Protein AF-A0A9D7IXL9-F1 (afdb_monomer)

Solvent-accessible surface area (backbone atoms only — not comparable to full-atom values): 8271 Å² total; per-residue (Å²): 138,88,91,60,75,68,62,57,52,54,51,51,54,51,49,55,59,58,60,69,70,74,71,77,68,78,78,80,86,35,70,45,78,44,57,65,86,62,58,81,42,74,67,49,37,43,52,52,51,48,53,37,53,74,67,61,30,28,30,70,47,70,63,54,66,56,98,92,30,40,41,32,74,20,71,69,48,23,73,78,70,75,42,47,40,39,74,92,54,74,77,52,43,52,56,58,50,51,51,51,44,47,51,54,55,50,70,50,95,69,66,77,51,48,59,55,75,71,66,72,58,56,40,65,61,67,68,76,46,78,77,88,81,84,122

Secondary structure (DSSP, 8-state):
----HHHHHHHHHHHHHHHTTS--PPPP--EEEE-GGG-S-HHHHHHHHHHHHHTT--EEEE--EETTEESS--HHHHHHHS-SS-GGGTT--HHHHHHHHHHHHHHSS--SS-----THHHHHHSS-S--TT--

Nearest PDB structures (foldseek):
  2gjx-assembly1_B  TM=6.545E-01  e=4.665E-02  Homo sapiens
  2gk1-assembly1_M  TM=5.453E-01  e=2.100E-02  Homo sapiens
  2gjx-assembly2_C  TM=5.868E-01  e=1.036E-01  Homo sapiens

Radius of gyration: 24.01 Å; Cα contacts (8 Å, |Δi|>4): 134; chains: 1; bounding box: 43×45×80 Å

Structure (mmCIF, N/CA/C/O backbone):
data_AF-A0A9D7IXL9-F1
#
_entry.id   AF-A0A9D7IXL9-F1
#
loop_
_atom_site.group_PDB
_atom_site.id
_atom_site.type_symbol
_atom_site.label_atom_id
_atom_site.label_alt_id
_atom_site.label_comp_id
_atom_site.label_asym_id
_atom_site.label_entity_id
_atom_site.label_seq_id
_atom_site.pdbx_PDB_ins_code
_atom_site.Cartn_x
_atom_site.Cartn_y
_atom_site.Cartn_z
_atom_site.occupancy
_atom_site.B_iso_or_equiv
_atom_site.auth_seq_id
_atom_site.auth_comp_id
_atom_site.auth_asym_id
_atom_site.auth_atom_id
_atom_site.pdbx_PDB_model_num
ATOM 1 N N . MET A 1 1 ? 12.292 -35.881 -63.977 1.00 46.53 1 MET A N 1
ATOM 2 C CA . MET A 1 1 ? 13.153 -34.790 -63.467 1.00 46.53 1 MET A CA 1
ATOM 3 C C . MET A 1 1 ? 12.366 -34.031 -62.415 1.00 46.53 1 MET A C 1
ATOM 5 O O . MET A 1 1 ? 11.312 -33.499 -62.725 1.00 46.53 1 MET A O 1
ATOM 9 N N . SER A 1 2 ? 12.805 -34.140 -61.163 1.00 50.94 2 SER A N 1
ATOM 10 C CA . SER A 1 2 ? 12.068 -33.776 -59.948 1.00 50.94 2 SER A CA 1
ATOM 11 C C . SER A 1 2 ? 12.394 -32.339 -59.533 1.00 50.94 2 SER A C 1
ATOM 13 O O . SER A 1 2 ? 13.529 -32.053 -59.162 1.00 50.94 2 SER A O 1
ATOM 15 N N . THR A 1 3 ? 11.418 -31.433 -59.598 1.00 55.78 3 THR A N 1
ATOM 16 C CA . THR A 1 3 ? 11.540 -30.035 -59.151 1.00 55.78 3 THR A CA 1
ATOM 17 C C . THR A 1 3 ? 10.661 -29.795 -57.922 1.00 55.78 3 THR A C 1
ATOM 19 O O . THR A 1 3 ? 9.694 -29.044 -57.979 1.00 55.78 3 THR A O 1
ATOM 22 N N . TYR A 1 4 ? 10.986 -30.443 -56.800 1.00 58.22 4 TYR A N 1
ATOM 23 C CA . TYR A 1 4 ? 10.350 -30.200 -55.494 1.00 58.22 4 TYR A CA 1
ATOM 24 C C . TYR A 1 4 ? 11.246 -29.612 -54.369 1.00 58.22 4 TYR A C 1
ATOM 26 O O . TYR A 1 4 ? 10.722 -29.423 -53.270 1.00 58.22 4 TYR A O 1
ATOM 34 N N . PRO A 1 5 ? 12.547 -29.266 -54.536 1.00 57.47 5 PRO A N 1
ATOM 35 C CA . PRO A 1 5 ? 13.380 -28.944 -53.367 1.00 57.47 5 PRO A CA 1
ATOM 36 C C . PRO A 1 5 ? 13.080 -27.567 -52.741 1.00 57.47 5 PRO A C 1
ATOM 38 O O . PRO A 1 5 ? 13.281 -27.376 -51.543 1.00 57.47 5 PRO A O 1
ATOM 41 N N . ALA A 1 6 ? 12.567 -26.602 -53.512 1.00 57.53 6 ALA A N 1
ATOM 42 C CA . ALA A 1 6 ? 12.410 -25.221 -53.042 1.00 57.53 6 ALA A CA 1
ATOM 43 C C . ALA A 1 6 ? 11.122 -24.965 -52.232 1.00 57.53 6 ALA A 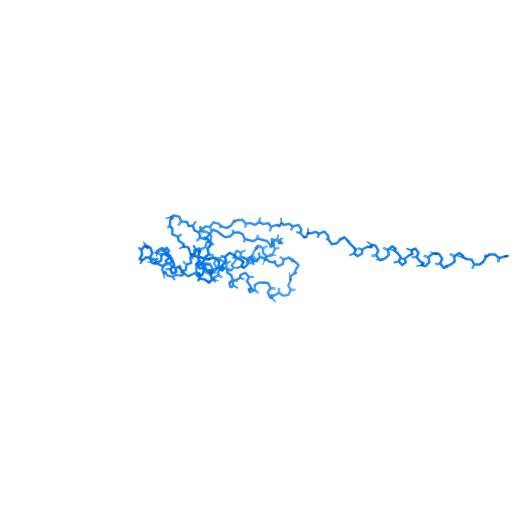C 1
ATOM 45 O O . ALA A 1 6 ? 11.112 -24.107 -51.349 1.00 57.53 6 ALA A O 1
ATOM 46 N N . PHE A 1 7 ? 10.040 -25.706 -52.505 1.00 56.53 7 PHE A N 1
ATOM 47 C CA . PHE A 1 7 ? 8.751 -25.527 -51.817 1.00 56.53 7 PHE A CA 1
ATOM 48 C C . PHE A 1 7 ? 8.767 -26.106 -50.397 1.00 56.53 7 PHE A C 1
ATOM 50 O O . PHE A 1 7 ? 8.294 -25.454 -49.468 1.00 56.53 7 PHE A O 1
ATOM 57 N N . CYS A 1 8 ? 9.392 -27.274 -50.208 1.00 58.22 8 CYS A N 1
ATOM 58 C CA . CYS A 1 8 ? 9.565 -27.880 -48.884 1.00 58.22 8 CYS A CA 1
ATOM 59 C C . CYS A 1 8 ? 10.414 -27.000 -47.954 1.00 58.22 8 CYS A C 1
ATOM 61 O O . CYS A 1 8 ? 10.064 -26.814 -46.794 1.00 58.22 8 CYS A O 1
ATOM 63 N N . SER A 1 9 ? 11.492 -26.402 -48.471 1.00 58.69 9 SER A N 1
ATOM 64 C CA . SER A 1 9 ? 12.376 -25.529 -47.686 1.00 58.69 9 SER A CA 1
ATOM 65 C C . SER A 1 9 ? 11.656 -24.271 -47.175 1.00 58.69 9 SER A C 1
ATOM 67 O O . SER A 1 9 ? 11.746 -23.934 -45.996 1.00 58.69 9 SER A O 1
ATOM 69 N N . ARG A 1 10 ? 10.847 -23.622 -48.024 1.00 67.94 10 ARG A N 1
ATOM 70 C CA . ARG A 1 10 ? 10.057 -22.441 -47.632 1.00 67.94 10 ARG A CA 1
ATOM 71 C C . ARG A 1 10 ? 8.955 -22.771 -46.624 1.00 67.94 10 ARG A C 1
ATOM 73 O O . ARG A 1 10 ? 8.702 -21.966 -45.732 1.00 67.94 10 ARG A O 1
ATOM 80 N N . LEU A 1 11 ? 8.345 -23.952 -46.730 1.00 68.75 11 LEU A N 1
ATOM 81 C CA . LEU A 1 11 ? 7.342 -24.425 -45.775 1.00 68.75 11 LEU A CA 1
ATOM 82 C C . LEU A 1 11 ? 7.964 -24.705 -44.397 1.00 68.75 11 LEU A C 1
ATOM 84 O O . LEU A 1 11 ? 7.385 -24.333 -43.383 1.00 68.75 11 LEU A O 1
ATOM 88 N N . ILE A 1 12 ? 9.164 -25.293 -44.355 1.00 72.62 12 ILE A N 1
ATOM 89 C CA . ILE A 1 12 ? 9.890 -25.568 -43.106 1.00 72.62 12 ILE A CA 1
ATOM 90 C C . ILE A 1 12 ? 10.320 -24.264 -42.423 1.00 72.62 12 ILE A C 1
ATOM 92 O O . ILE A 1 12 ? 10.130 -24.122 -41.220 1.00 72.62 12 ILE A O 1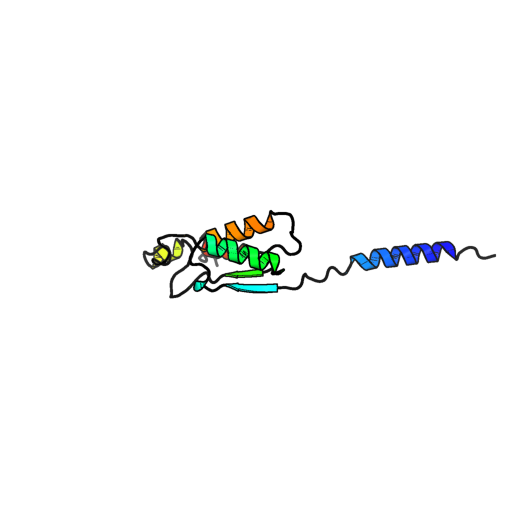
ATOM 96 N N . VAL A 1 13 ? 10.827 -23.280 -43.174 1.00 74.44 13 VAL A N 1
ATOM 97 C CA . VAL A 1 13 ? 11.175 -21.960 -42.614 1.00 74.44 13 VAL A CA 1
ATOM 98 C C . VAL A 1 13 ? 9.931 -21.238 -42.087 1.00 74.44 13 VAL A C 1
ATOM 100 O O . VAL A 1 13 ? 9.977 -20.670 -40.998 1.00 74.44 13 VAL A O 1
ATOM 103 N N . ALA A 1 14 ? 8.804 -21.306 -42.804 1.00 70.44 14 ALA A N 1
ATOM 104 C CA . ALA A 1 14 ? 7.539 -20.731 -42.347 1.00 70.44 14 ALA A CA 1
ATOM 105 C C . ALA A 1 14 ? 7.004 -21.427 -41.082 1.00 70.44 14 ALA A C 1
ATOM 107 O O . ALA A 1 14 ? 6.538 -20.752 -40.169 1.00 70.44 14 ALA A O 1
ATOM 108 N N . LEU A 1 15 ? 7.119 -22.757 -40.992 1.00 68.69 15 LEU A N 1
ATOM 109 C CA . LEU A 1 15 ? 6.718 -23.538 -39.817 1.00 68.69 15 LEU A CA 1
ATOM 110 C C . LEU A 1 15 ? 7.620 -23.278 -38.602 1.00 68.69 15 LEU A C 1
ATOM 112 O O . LEU A 1 15 ? 7.111 -23.169 -37.489 1.00 68.69 15 LEU A O 1
ATOM 116 N N . LEU A 1 16 ? 8.931 -23.109 -38.799 1.00 69.94 16 LEU A N 1
ATOM 117 C CA . LEU A 1 16 ? 9.860 -22.722 -37.731 1.00 69.94 16 LEU A CA 1
ATOM 118 C C . LEU A 1 16 ? 9.575 -21.304 -37.213 1.00 69.94 16 LEU A C 1
ATOM 120 O O . LEU A 1 16 ? 9.601 -21.082 -36.004 1.00 69.94 16 LEU A O 1
ATOM 124 N N . PHE A 1 17 ? 9.225 -20.366 -38.101 1.00 65.25 17 PHE A N 1
ATOM 125 C CA . PHE A 1 17 ? 8.788 -19.022 -37.707 1.00 65.25 17 PHE A CA 1
ATOM 126 C C . PHE A 1 17 ? 7.453 -19.035 -36.950 1.00 65.25 17 PHE A C 1
ATOM 128 O O . PHE A 1 17 ? 7.300 -18.309 -35.970 1.00 65.25 17 PHE A O 1
ATOM 135 N N . LEU A 1 18 ? 6.501 -19.881 -37.359 1.00 62.78 18 LEU A N 1
ATOM 136 C CA . LEU A 1 18 ? 5.204 -20.009 -36.687 1.00 62.78 18 LEU A CA 1
ATOM 137 C C . LEU A 1 18 ? 5.332 -20.660 -35.299 1.00 62.78 18 LEU A C 1
ATOM 139 O O . LEU A 1 18 ? 4.642 -20.265 -34.360 1.00 62.78 18 LEU A O 1
ATOM 143 N N . SER A 1 19 ? 6.236 -21.635 -35.157 1.00 62.06 19 SER A N 1
ATOM 144 C CA . SER A 1 19 ? 6.449 -22.367 -33.904 1.00 62.06 19 SER A CA 1
ATOM 145 C C . SER A 1 19 ? 7.150 -21.531 -32.824 1.00 62.06 19 SER A C 1
ATOM 147 O O . SER A 1 19 ? 6.981 -21.819 -31.641 1.00 62.06 19 SER A O 1
ATOM 149 N N . GLY A 1 20 ? 7.895 -20.482 -33.197 1.00 57.97 20 GLY A N 1
ATOM 150 C CA . GLY A 1 20 ? 8.557 -19.574 -32.250 1.00 57.97 20 GLY A CA 1
ATOM 151 C C . GLY A 1 20 ? 7.603 -18.656 -31.473 1.00 57.97 20 GLY A C 1
ATOM 152 O O . GLY A 1 20 ? 7.954 -18.180 -30.398 1.00 57.97 20 GLY A O 1
ATOM 153 N N . CYS A 1 21 ? 6.382 -18.432 -31.968 1.00 55.44 21 CYS A N 1
ATOM 154 C CA . CYS A 1 21 ? 5.401 -17.558 -31.313 1.00 55.44 21 CYS A CA 1
ATOM 155 C C . CYS A 1 21 ? 4.596 -18.235 -30.188 1.00 55.44 21 CYS A C 1
ATOM 157 O O . CYS A 1 21 ? 3.901 -17.540 -29.451 1.00 55.44 21 CYS A O 1
ATOM 159 N N . ALA A 1 22 ? 4.643 -19.565 -30.054 1.00 55.66 22 ALA A N 1
ATOM 160 C CA . ALA A 1 22 ? 3.678 -20.310 -29.234 1.00 55.66 22 ALA A CA 1
ATOM 161 C C . ALA A 1 22 ? 4.085 -20.536 -27.762 1.00 55.66 22 ALA A C 1
ATOM 163 O O . ALA A 1 22 ? 3.288 -21.068 -26.993 1.00 55.66 22 ALA A O 1
ATOM 164 N N . LEU A 1 23 ? 5.283 -20.123 -27.343 1.00 54.41 23 LEU A N 1
ATOM 165 C CA . LEU A 1 23 ? 5.768 -20.264 -25.963 1.00 54.41 23 LEU A CA 1
ATOM 166 C C . LEU A 1 23 ? 5.923 -18.889 -25.305 1.00 54.41 23 LEU A C 1
ATOM 168 O O . LEU A 1 23 ? 7.021 -18.444 -24.987 1.00 54.41 23 LEU A O 1
ATOM 172 N N . ALA A 1 24 ? 4.803 -18.196 -25.102 1.00 59.22 24 ALA A N 1
ATOM 173 C CA . ALA A 1 24 ? 4.756 -17.152 -24.086 1.00 59.22 24 ALA A CA 1
ATOM 174 C C . ALA A 1 24 ? 4.770 -17.848 -22.717 1.00 59.22 24 ALA A C 1
ATOM 176 O O . ALA A 1 24 ? 3.725 -18.264 -22.217 1.00 59.22 24 ALA A O 1
ATOM 177 N N . ASP A 1 25 ? 5.964 -18.036 -22.154 1.00 60.81 25 ASP A N 1
ATOM 178 C CA . ASP A 1 25 ? 6.139 -18.516 -20.783 1.00 60.81 25 ASP A CA 1
ATOM 179 C C . ASP A 1 25 ? 5.349 -17.582 -19.843 1.00 60.81 25 ASP A C 1
ATOM 181 O O . ASP A 1 25 ? 5.435 -16.354 -20.009 1.00 60.81 25 ASP A O 1
ATOM 185 N N . PRO A 1 26 ? 4.506 -18.084 -18.915 1.00 67.12 26 PRO A N 1
ATOM 186 C CA . PRO A 1 26 ? 3.887 -17.232 -17.910 1.00 67.12 26 PRO A CA 1
ATOM 187 C C . PRO A 1 26 ? 4.961 -16.364 -17.256 1.00 67.12 26 PRO A C 1
ATOM 189 O O . PRO A 1 26 ? 5.896 -16.883 -16.657 1.00 67.12 26 PRO A O 1
ATOM 192 N N . ALA A 1 27 ? 4.825 -15.041 -17.401 1.00 72.06 27 ALA A N 1
ATOM 193 C CA . ALA A 1 27 ? 5.804 -14.085 -16.899 1.00 72.06 27 ALA A CA 1
ATOM 194 C C . ALA A 1 27 ? 6.204 -14.437 -15.458 1.00 72.06 27 ALA A C 1
ATOM 196 O O . ALA A 1 27 ? 5.339 -14.508 -14.579 1.00 72.06 27 ALA A O 1
ATOM 197 N N . GLU A 1 28 ? 7.500 -14.673 -15.245 1.00 83.31 28 GLU A N 1
ATOM 198 C CA . GLU A 1 28 ? 8.070 -15.048 -13.951 1.00 83.31 28 GLU A CA 1
ATOM 199 C C . GLU A 1 28 ? 7.570 -14.101 -12.856 1.00 83.31 28 GLU A C 1
ATOM 201 O O . GLU A 1 28 ? 7.692 -12.882 -12.980 1.00 83.31 28 GLU A O 1
ATOM 206 N N . VAL A 1 29 ? 6.991 -14.636 -11.780 1.00 84.31 29 VAL A N 1
ATOM 207 C CA . VAL A 1 29 ? 6.444 -13.812 -10.696 1.00 84.31 29 VAL A CA 1
ATOM 208 C C . VAL A 1 29 ? 7.578 -13.319 -9.803 1.00 84.31 29 VAL A C 1
ATOM 210 O O . VAL A 1 29 ? 8.222 -14.098 -9.107 1.00 84.31 29 VAL A O 1
ATOM 213 N N . ARG A 1 30 ? 7.769 -12.000 -9.774 1.00 87.00 30 ARG A N 1
ATOM 214 C CA . ARG A 1 30 ? 8.735 -11.302 -8.922 1.00 87.00 30 ARG A CA 1
ATOM 215 C C . ARG A 1 30 ? 7.942 -10.485 -7.919 1.00 87.00 30 ARG A C 1
ATOM 217 O O . ARG A 1 30 ? 7.569 -9.338 -8.177 1.00 87.00 30 ARG A O 1
ATOM 224 N N . GLY A 1 31 ? 7.602 -11.154 -6.820 1.00 87.75 31 GLY A N 1
ATOM 225 C CA . GLY A 1 31 ? 6.758 -10.629 -5.758 1.00 87.75 31 GLY A CA 1
ATOM 226 C C . GLY A 1 31 ? 7.551 -10.079 -4.580 1.00 87.75 31 GLY A C 1
ATOM 227 O O . GLY A 1 31 ? 8.517 -10.701 -4.151 1.00 87.75 31 GLY A O 1
ATOM 228 N N . VAL A 1 32 ? 7.100 -8.958 -4.017 1.00 90.06 32 VAL A N 1
ATOM 229 C CA . VAL A 1 32 ? 7.584 -8.444 -2.728 1.00 90.06 32 VAL A CA 1
ATOM 230 C C . VAL A 1 32 ? 6.426 -8.275 -1.749 1.00 90.06 32 VAL A C 1
ATOM 232 O O . VAL A 1 32 ? 5.330 -7.865 -2.136 1.00 90.06 32 VAL A O 1
ATOM 235 N N . TRP A 1 33 ? 6.672 -8.586 -0.478 1.00 90.06 33 TRP A N 1
ATOM 236 C CA . TRP A 1 33 ? 5.762 -8.275 0.620 1.00 90.06 33 TRP A CA 1
ATOM 237 C C . TRP A 1 33 ? 6.164 -6.945 1.261 1.00 90.06 33 TRP A C 1
ATOM 239 O O . TRP A 1 33 ? 7.312 -6.785 1.668 1.00 90.06 33 TRP A O 1
ATOM 249 N N . ILE A 1 34 ? 5.217 -6.016 1.395 1.00 88.44 34 ILE A N 1
ATOM 250 C CA . ILE A 1 34 ? 5.404 -4.730 2.074 1.00 88.44 34 ILE A CA 1
ATOM 251 C C . ILE A 1 34 ? 4.725 -4.770 3.444 1.00 88.44 34 ILE A C 1
ATOM 253 O O . ILE A 1 34 ? 3.515 -4.998 3.556 1.00 88.44 34 ILE A O 1
ATOM 257 N N . ASP A 1 35 ? 5.520 -4.544 4.488 1.00 88.12 35 ASP A N 1
ATOM 258 C CA . ASP A 1 35 ? 5.028 -4.383 5.852 1.00 88.12 35 ASP A CA 1
ATOM 259 C C . ASP A 1 35 ? 4.444 -2.977 6.086 1.00 88.12 35 ASP A C 1
ATOM 261 O O . ASP A 1 35 ? 4.756 -2.013 5.390 1.00 88.12 35 ASP A O 1
ATOM 265 N N . ARG A 1 36 ? 3.618 -2.859 7.128 1.00 84.31 36 ARG A N 1
ATOM 266 C CA . ARG A 1 36 ? 3.071 -1.604 7.644 1.00 84.31 36 ARG A CA 1
ATOM 267 C C . ARG A 1 36 ? 4.139 -0.519 7.840 1.00 84.31 36 ARG A C 1
ATOM 269 O O . ARG A 1 36 ? 3.850 0.652 7.601 1.00 84.31 36 ARG A O 1
ATOM 276 N N . SER A 1 37 ? 5.333 -0.888 8.306 1.00 85.19 37 SER A N 1
ATOM 277 C CA . SER A 1 37 ? 6.428 0.050 8.588 1.00 85.19 37 SER A CA 1
ATOM 278 C C . SER A 1 37 ? 6.922 0.821 7.366 1.00 85.19 37 SER A C 1
ATOM 280 O O . SER A 1 37 ? 7.459 1.902 7.550 1.00 85.19 37 SER A O 1
ATOM 282 N N . SER A 1 38 ? 6.690 0.326 6.148 1.00 83.50 38 SER A N 1
ATOM 283 C CA . SER A 1 38 ? 7.038 1.027 4.901 1.00 83.50 38 SER A CA 1
ATOM 284 C C . SER A 1 38 ? 5.879 1.854 4.325 1.00 83.50 38 SER A C 1
ATOM 286 O O . SER A 1 38 ? 5.960 2.362 3.210 1.00 83.50 38 SER A O 1
ATOM 288 N N . LEU A 1 39 ? 4.756 1.949 5.048 1.00 85.88 39 LEU A N 1
ATOM 289 C CA . LEU A 1 39 ? 3.542 2.650 4.616 1.00 85.88 39 LEU A CA 1
ATOM 290 C C . LEU A 1 39 ? 3.292 3.934 5.425 1.00 85.88 39 LEU A C 1
ATOM 292 O O . LEU A 1 39 ? 2.149 4.377 5.546 1.00 85.88 39 LEU A O 1
ATOM 296 N N . VAL A 1 40 ? 4.330 4.526 6.027 1.00 86.06 40 VAL A N 1
ATOM 297 C CA . VAL A 1 40 ? 4.173 5.649 6.970 1.00 86.06 40 VAL A CA 1
ATOM 298 C C . VAL A 1 40 ? 3.655 6.895 6.263 1.00 86.06 40 VAL A C 1
ATOM 300 O O . VAL A 1 40 ? 2.800 7.595 6.804 1.00 86.06 40 VAL A O 1
ATOM 303 N N . SER A 1 41 ? 4.093 7.157 5.031 1.00 89.94 41 SER A N 1
ATOM 304 C CA . SER A 1 41 ? 3.679 8.333 4.259 1.00 89.94 41 SER A CA 1
ATOM 305 C C . SER A 1 41 ? 3.407 8.009 2.791 1.00 89.94 41 SER A C 1
ATOM 307 O O . SER A 1 41 ? 3.949 7.055 2.237 1.00 89.94 41 SER A O 1
ATOM 309 N N . ARG A 1 42 ? 2.582 8.840 2.142 1.00 90.81 42 ARG A N 1
ATOM 310 C CA . ARG A 1 42 ? 2.290 8.734 0.702 1.00 90.81 42 ARG A CA 1
ATOM 311 C C . ARG A 1 42 ? 3.555 8.869 -0.152 1.00 90.81 42 ARG A C 1
ATOM 313 O O . ARG A 1 42 ? 3.680 8.219 -1.183 1.00 90.81 42 ARG A O 1
ATOM 320 N N . GLU A 1 43 ? 4.501 9.689 0.300 1.00 91.56 43 GLU A N 1
ATOM 321 C CA . GLU A 1 43 ? 5.781 9.904 -0.376 1.00 91.56 43 GLU A CA 1
ATOM 322 C C . GLU A 1 43 ? 6.692 8.675 -0.294 1.00 91.56 43 GLU A C 1
ATOM 324 O O . GLU A 1 43 ? 7.273 8.267 -1.296 1.00 91.56 43 GLU A O 1
ATOM 329 N N . GLU A 1 44 ? 6.766 8.037 0.874 1.00 91.25 44 GLU A N 1
ATOM 330 C CA . GLU A 1 44 ? 7.509 6.787 1.044 1.00 91.25 44 GLU A CA 1
ATOM 331 C C . GLU A 1 44 ? 6.931 5.682 0.155 1.00 91.25 44 GLU A C 1
ATOM 333 O O . GLU A 1 44 ? 7.671 5.061 -0.604 1.00 91.25 44 GLU A O 1
ATOM 338 N N . ILE A 1 45 ? 5.599 5.535 0.134 1.00 91.38 45 ILE A N 1
ATOM 339 C CA . ILE A 1 45 ? 4.897 4.609 -0.766 1.00 91.38 45 ILE A CA 1
ATOM 340 C C . ILE A 1 45 ? 5.291 4.871 -2.225 1.00 91.38 45 ILE A C 1
ATOM 342 O O . ILE A 1 45 ? 5.643 3.940 -2.951 1.00 91.38 45 ILE A O 1
ATOM 346 N N . ARG A 1 46 ? 5.281 6.134 -2.664 1.00 91.62 46 ARG A N 1
ATOM 347 C CA . ARG A 1 46 ? 5.666 6.523 -4.027 1.00 91.62 46 ARG A CA 1
ATOM 348 C C . ARG A 1 46 ? 7.113 6.140 -4.352 1.00 91.62 46 ARG A C 1
ATOM 350 O O . ARG A 1 46 ? 7.380 5.619 -5.438 1.00 91.62 46 ARG A O 1
ATOM 357 N N . VAL A 1 47 ? 8.050 6.407 -3.441 1.00 91.50 47 VAL A N 1
ATOM 358 C CA . VAL A 1 47 ? 9.472 6.065 -3.613 1.00 91.50 47 VAL A CA 1
ATOM 359 C C . VAL A 1 47 ? 9.657 4.550 -3.671 1.00 91.50 47 VAL A C 1
ATOM 361 O O . VAL A 1 47 ? 10.296 4.060 -4.601 1.00 91.50 47 VAL A O 1
ATOM 364 N N . THR A 1 48 ? 9.040 3.801 -2.756 1.00 90.56 48 THR A N 1
ATOM 365 C CA . THR A 1 48 ? 9.101 2.336 -2.733 1.00 90.56 48 THR A CA 1
ATOM 366 C C . THR A 1 48 ? 8.555 1.738 -4.024 1.00 90.56 48 THR A C 1
ATOM 368 O O . THR A 1 48 ? 9.219 0.916 -4.649 1.00 90.56 48 THR A O 1
ATOM 371 N N . MET A 1 49 ? 7.381 2.174 -4.490 1.00 90.19 49 MET A N 1
ATOM 372 C CA . MET A 1 49 ? 6.800 1.634 -5.724 1.00 90.19 49 MET A CA 1
ATOM 373 C C . MET A 1 49 ? 7.682 1.924 -6.945 1.00 90.19 49 MET A C 1
ATOM 375 O O . MET A 1 49 ? 7.818 1.069 -7.823 1.00 90.19 49 MET A O 1
ATOM 379 N N . ARG A 1 50 ? 8.326 3.100 -6.990 1.00 90.25 50 ARG A N 1
ATOM 380 C CA . ARG A 1 50 ? 9.292 3.441 -8.042 1.00 90.25 50 ARG A CA 1
ATOM 381 C C . ARG A 1 50 ? 10.492 2.497 -8.025 1.00 90.25 50 ARG A C 1
ATOM 383 O O . ARG A 1 50 ? 10.799 1.913 -9.059 1.00 90.25 50 ARG A O 1
ATOM 390 N N . GLN A 1 51 ? 11.115 2.301 -6.864 1.00 90.50 51 GLN A N 1
ATOM 391 C CA . GLN A 1 51 ? 12.268 1.404 -6.711 1.00 90.50 51 GLN A CA 1
ATOM 392 C C . GLN A 1 51 ? 11.931 -0.038 -7.108 1.00 90.50 51 GLN A C 1
ATOM 394 O O . GLN A 1 51 ? 12.726 -0.712 -7.763 1.00 90.50 51 GLN A O 1
ATOM 399 N N . LEU A 1 52 ? 10.734 -0.509 -6.750 1.00 89.56 52 LEU A N 1
ATOM 400 C CA . LEU A 1 52 ? 10.258 -1.843 -7.115 1.00 89.56 52 LEU A CA 1
ATOM 401 C C . LEU A 1 52 ? 10.068 -1.991 -8.626 1.00 89.56 52 LEU A C 1
ATOM 403 O O . LEU A 1 52 ? 10.458 -3.011 -9.194 1.00 89.56 52 LEU A O 1
ATOM 407 N N . SER A 1 53 ? 9.533 -0.961 -9.283 1.00 87.25 53 SER A N 1
ATOM 408 C CA . SER A 1 53 ? 9.414 -0.933 -10.740 1.00 87.25 53 SER A CA 1
ATOM 409 C C . SER A 1 53 ? 10.776 -0.902 -11.434 1.00 87.25 53 SER A C 1
ATOM 411 O O . SER A 1 53 ? 10.960 -1.606 -12.421 1.00 87.25 53 SER A O 1
ATOM 413 N N . GLU A 1 54 ? 11.731 -0.121 -10.926 1.00 88.56 54 GLU A N 1
ATOM 414 C CA . GLU A 1 54 ? 13.107 -0.063 -11.448 1.00 88.56 54 GL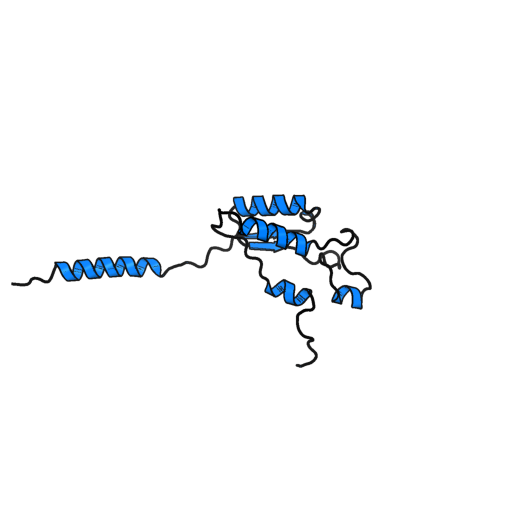U A CA 1
ATOM 415 C C . GLU A 1 54 ? 13.854 -1.394 -11.251 1.00 88.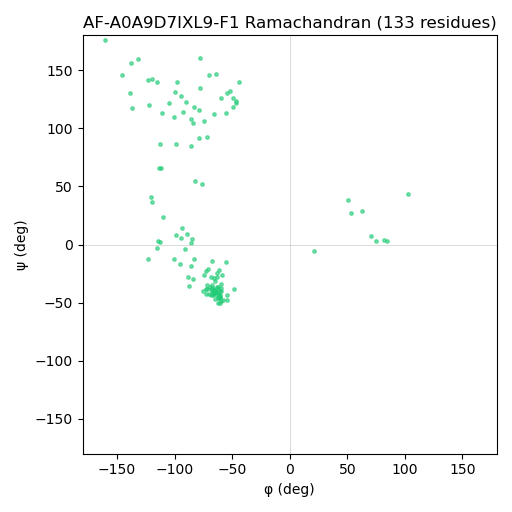56 54 GLU A C 1
ATOM 417 O O . GLU A 1 54 ? 14.705 -1.761 -12.058 1.00 88.56 54 GLU A O 1
ATOM 422 N N . SER A 1 55 ? 13.489 -2.156 -10.217 1.00 89.12 55 SER A N 1
ATOM 423 C CA . SER A 1 55 ? 14.080 -3.459 -9.886 1.00 89.12 55 SER A CA 1
ATOM 424 C C . SER A 1 55 ? 13.391 -4.654 -10.571 1.00 89.12 55 SER A C 1
ATOM 426 O O . SER A 1 55 ? 13.699 -5.802 -10.253 1.00 89.12 55 SER A O 1
ATOM 428 N N . ASN A 1 56 ? 12.478 -4.415 -11.521 1.00 86.25 56 ASN A N 1
ATOM 429 C CA . ASN A 1 56 ? 11.716 -5.439 -12.256 1.00 86.25 56 ASN A CA 1
ATOM 430 C C . ASN A 1 56 ? 10.789 -6.319 -11.386 1.00 86.25 56 ASN A C 1
ATOM 432 O O . ASN A 1 56 ? 10.520 -7.473 -11.735 1.00 86.25 56 ASN A O 1
ATOM 436 N N . PHE A 1 57 ? 10.272 -5.805 -10.263 1.00 86.62 57 PHE A N 1
ATOM 437 C CA . PHE A 1 57 ? 9.199 -6.485 -9.526 1.00 86.62 57 PHE A CA 1
ATOM 438 C C . PHE A 1 57 ? 7.853 -6.272 -10.218 1.00 86.62 57 PHE A C 1
ATOM 440 O O . PHE A 1 57 ? 7.487 -5.153 -10.572 1.00 86.62 57 PHE A O 1
ATOM 447 N N . ASN A 1 58 ? 7.078 -7.349 -10.355 1.00 83.81 58 ASN A N 1
ATOM 448 C CA . ASN A 1 58 ? 5.782 -7.331 -11.041 1.00 83.81 58 ASN A CA 1
ATOM 449 C C . ASN A 1 58 ? 4.589 -7.638 -10.122 1.00 83.81 58 ASN A C 1
ATOM 451 O O . ASN A 1 58 ? 3.434 -7.564 -10.557 1.00 83.81 58 ASN A O 1
ATOM 455 N N . LEU A 1 59 ? 4.842 -7.947 -8.848 1.00 85.62 59 LEU A N 1
ATOM 456 C CA . LEU A 1 59 ? 3.814 -8.193 -7.846 1.00 85.62 59 LEU A CA 1
ATOM 457 C C . LEU A 1 59 ? 4.197 -7.541 -6.514 1.00 85.62 59 LEU A C 1
ATOM 459 O O . LEU A 1 59 ? 5.287 -7.746 -5.989 1.00 85.62 59 LEU A O 1
ATOM 463 N N . VAL A 1 60 ? 3.266 -6.785 -5.940 1.00 88.25 60 VAL A N 1
ATOM 464 C CA . VAL A 1 60 ? 3.419 -6.190 -4.611 1.00 88.25 60 VAL A CA 1
ATOM 465 C C . VAL A 1 60 ? 2.270 -6.665 -3.734 1.00 88.25 60 VAL A C 1
ATOM 467 O O . VAL A 1 60 ? 1.099 -6.443 -4.048 1.00 88.25 60 VAL A O 1
ATOM 470 N N . LEU A 1 61 ? 2.616 -7.346 -2.647 1.00 88.75 61 LEU A N 1
ATOM 471 C CA . LEU A 1 61 ? 1.702 -7.838 -1.626 1.00 88.75 61 LEU A CA 1
ATOM 472 C C . LEU A 1 61 ? 1.766 -6.876 -0.445 1.00 88.75 61 LEU A C 1
ATOM 474 O O . LEU A 1 61 ? 2.778 -6.798 0.243 1.00 88.75 61 LEU A O 1
ATOM 478 N N . VAL A 1 62 ? 0.701 -6.113 -0.228 1.00 89.25 62 VAL A N 1
ATOM 479 C CA . VAL A 1 62 ? 0.667 -5.096 0.827 1.00 89.25 62 VAL A CA 1
ATOM 480 C C . VAL A 1 62 ? -0.073 -5.634 2.037 1.00 89.25 62 VAL A C 1
ATOM 482 O O . VAL A 1 62 ? -1.181 -6.158 1.910 1.00 89.25 62 VAL A O 1
ATOM 485 N N . ASN A 1 63 ? 0.527 -5.480 3.216 1.00 88.69 63 ASN A N 1
ATOM 486 C CA . ASN A 1 63 ? -0.165 -5.731 4.467 1.00 88.69 63 ASN A CA 1
ATOM 487 C C . ASN A 1 63 ? -1.299 -4.708 4.638 1.00 88.69 63 ASN A C 1
ATOM 489 O O . ASN A 1 63 ? -1.036 -3.524 4.804 1.00 88.69 63 ASN A O 1
ATOM 493 N N . VAL A 1 64 ? -2.553 -5.159 4.583 1.00 85.88 64 VAL A N 1
ATOM 494 C CA . VAL A 1 64 ? -3.740 -4.293 4.712 1.00 85.88 64 VAL A CA 1
ATOM 495 C C . VAL A 1 64 ? -4.371 -4.341 6.100 1.00 85.88 64 VAL A C 1
ATOM 497 O O . VAL A 1 64 ? -5.205 -3.498 6.412 1.00 85.88 64 VAL A O 1
ATOM 500 N N . TRP A 1 65 ? -3.984 -5.301 6.941 1.00 88.69 65 TRP A N 1
ATOM 501 C CA . TRP A 1 65 ? -4.553 -5.501 8.270 1.00 88.69 65 TRP A CA 1
ATOM 502 C C . TRP A 1 65 ? -3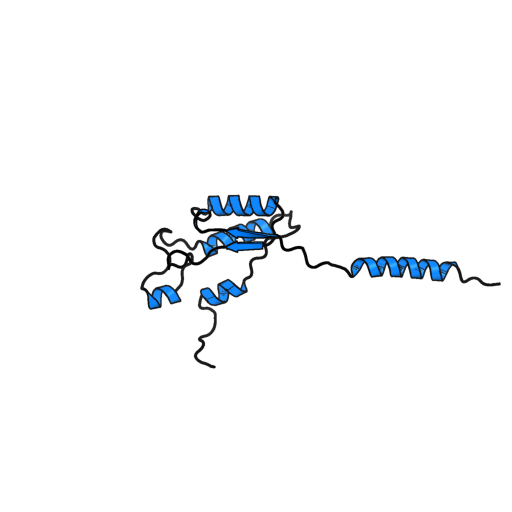.442 -5.777 9.271 1.00 88.69 65 TRP A C 1
ATOM 504 O O . TRP A 1 65 ? -2.750 -6.790 9.194 1.00 88.69 65 TRP A O 1
ATOM 514 N N . SER A 1 66 ? -3.283 -4.900 10.254 1.00 86.56 66 SER A N 1
ATOM 515 C CA . SER A 1 66 ? -2.198 -5.016 11.224 1.00 86.56 66 SER A CA 1
ATOM 516 C C . SER A 1 66 ? -2.649 -4.539 12.593 1.00 86.56 66 SER A C 1
ATOM 518 O O . SER A 1 66 ? -3.456 -3.622 12.704 1.00 86.56 66 SER A O 1
ATOM 520 N N . ARG A 1 67 ? -2.131 -5.172 13.653 1.00 85.88 67 ARG A N 1
ATOM 521 C CA . ARG A 1 67 ? -2.448 -4.835 15.055 1.00 85.88 67 ARG A CA 1
ATOM 522 C C . ARG A 1 67 ? -3.953 -4.812 15.382 1.00 85.88 67 ARG A C 1
ATOM 524 O O . ARG A 1 67 ? -4.366 -4.105 16.289 1.00 85.88 67 ARG A O 1
ATOM 531 N N . GLY A 1 68 ? -4.761 -5.582 14.651 1.00 88.06 68 GLY A N 1
ATOM 532 C CA . GLY A 1 68 ? -6.215 -5.637 14.841 1.00 88.06 68 GLY A CA 1
ATOM 533 C C . GLY A 1 68 ? -7.010 -4.548 14.113 1.00 88.06 68 GLY A C 1
ATOM 534 O O . GLY A 1 68 ? -8.227 -4.529 14.250 1.00 88.06 68 GLY A O 1
ATOM 535 N N . TYR A 1 69 ? -6.356 -3.690 13.324 1.00 89.44 69 TYR A N 1
ATOM 536 C CA . TYR A 1 69 ? -7.007 -2.611 12.586 1.00 89.44 69 TYR A CA 1
ATOM 537 C C . TYR A 1 69 ? -6.800 -2.750 11.070 1.00 89.44 69 TYR A C 1
ATOM 539 O O . TYR A 1 69 ? -5.705 -3.124 10.623 1.00 89.44 69 TYR A O 1
ATOM 547 N N . PRO A 1 70 ? -7.820 -2.421 10.256 1.00 91.25 70 PRO A N 1
ATOM 548 C CA . PRO A 1 70 ? -7.637 -2.245 8.825 1.00 91.25 70 PRO A CA 1
ATOM 549 C C . PRO A 1 70 ? -6.835 -0.966 8.547 1.00 91.25 70 PRO A C 1
ATOM 551 O O . PRO A 1 70 ? -6.968 0.034 9.249 1.00 91.25 70 PRO A O 1
ATOM 554 N N . LEU A 1 71 ? -6.018 -0.996 7.494 1.00 88.88 71 LEU A N 1
ATOM 555 C CA . LEU A 1 71 ? -5.275 0.162 6.970 1.00 88.88 71 LEU A CA 1
ATOM 556 C C . LEU A 1 71 ? -6.034 0.887 5.841 1.00 88.88 71 LEU A C 1
ATOM 558 O O . LEU A 1 71 ? -5.465 1.680 5.093 1.00 88.88 71 LEU A O 1
ATOM 562 N N . TRP A 1 72 ? -7.323 0.589 5.693 1.00 89.75 72 TRP A N 1
ATOM 563 C CA . TRP A 1 72 ? -8.244 1.221 4.753 1.00 89.75 72 TRP A CA 1
ATOM 564 C C . TRP A 1 72 ? -9.528 1.599 5.488 1.00 89.75 72 TRP A C 1
ATOM 566 O O . TRP A 1 72 ? -9.840 1.030 6.535 1.00 89.75 72 TRP A O 1
ATOM 576 N N . GLN A 1 73 ? -10.299 2.526 4.923 1.00 89.12 73 GLN A N 1
ATOM 577 C CA . GLN A 1 73 ? -11.578 2.922 5.510 1.00 89.12 73 GLN A CA 1
ATOM 578 C C . GLN A 1 73 ? -12.633 1.833 5.267 1.00 89.12 73 GLN A C 1
ATOM 580 O O . GLN A 1 73 ? -13.125 1.656 4.150 1.00 89.12 73 GLN A O 1
ATOM 585 N N . SER A 1 74 ? -12.981 1.085 6.315 1.00 87.81 74 SER A N 1
ATOM 586 C CA . SER A 1 74 ? -13.904 -0.049 6.239 1.00 87.81 74 SER A CA 1
ATOM 587 C C . SER A 1 74 ? -15.222 0.247 6.949 1.00 87.81 74 SER A C 1
ATOM 589 O O . SER A 1 74 ? -15.281 0.304 8.174 1.00 87.81 74 SER A O 1
ATOM 591 N N . ARG A 1 75 ? -16.319 0.333 6.184 1.00 88.88 75 ARG A N 1
ATOM 592 C CA . ARG A 1 75 ? -17.681 0.483 6.738 1.00 88.88 75 ARG A CA 1
ATOM 593 C C . ARG A 1 75 ? -18.131 -0.725 7.559 1.00 88.88 75 ARG A C 1
ATOM 595 O O . ARG A 1 75 ? -18.913 -0.588 8.490 1.00 88.88 75 ARG A O 1
ATOM 602 N N . VAL A 1 76 ? -17.65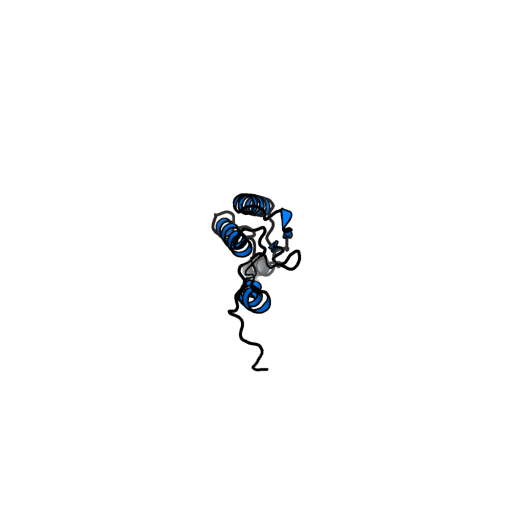8 -1.921 7.199 1.00 88.81 76 VAL A N 1
ATOM 603 C CA . VAL A 1 76 ? -17.965 -3.146 7.953 1.00 88.81 76 VAL A CA 1
ATOM 604 C C . VAL A 1 76 ? -17.276 -3.098 9.314 1.00 88.81 76 VAL A C 1
ATOM 606 O O . VAL A 1 76 ? -17.898 -3.401 10.321 1.00 88.81 76 VAL A O 1
ATOM 609 N N . PHE A 1 77 ? -16.015 -2.664 9.352 1.00 87.81 77 PHE A N 1
ATOM 610 C CA . PHE A 1 77 ? -15.272 -2.528 10.604 1.00 87.81 77 PHE A CA 1
ATOM 611 C C . PHE A 1 77 ? -15.872 -1.437 11.501 1.00 87.81 77 PHE A C 1
ATOM 613 O O . PHE A 1 77 ? -16.026 -1.655 12.701 1.00 87.81 77 PHE A O 1
ATOM 620 N N . GLU A 1 78 ? -16.303 -0.320 10.911 1.00 90.81 78 GLU A N 1
ATOM 621 C CA . GLU A 1 78 ? -17.000 0.756 11.622 1.00 90.81 78 GLU A CA 1
ATOM 622 C C . GLU A 1 78 ? -18.302 0.274 12.257 1.00 90.81 78 GLU A C 1
ATOM 624 O O . GLU A 1 78 ? -18.556 0.565 13.422 1.00 90.81 78 GLU A O 1
ATOM 629 N N . LYS A 1 79 ? -19.097 -0.521 11.536 1.00 91.38 79 LYS A N 1
ATOM 630 C CA . LYS A 1 79 ? -20.349 -1.070 12.066 1.00 91.38 79 LYS A CA 1
ATOM 631 C C . LYS A 1 79 ? -20.131 -1.947 13.306 1.00 91.38 79 LYS A C 1
ATOM 633 O O . LYS A 1 79 ? -20.932 -1.883 14.231 1.00 91.38 79 LYS A O 1
ATOM 638 N N . GLU A 1 80 ? -19.075 -2.760 13.315 1.00 91.62 80 GLU A N 1
ATOM 639 C CA . GLU A 1 80 ? -18.820 -3.729 14.390 1.00 91.62 80 GLU A CA 1
ATOM 640 C C . GLU A 1 80 ? -18.012 -3.143 15.562 1.00 91.62 80 GLU A C 1
ATOM 642 O O . GLU A 1 80 ? -18.137 -3.610 16.691 1.00 91.62 80 GLU A O 1
ATOM 647 N N . THR A 1 81 ? -17.173 -2.129 15.321 1.00 88.81 81 THR A N 1
ATOM 648 C CA . THR A 1 81 ? -16.217 -1.614 16.326 1.00 88.81 81 THR A CA 1
ATOM 649 C C . THR A 1 81 ? -16.358 -0.124 16.636 1.00 88.81 81 THR A C 1
ATOM 651 O O . THR A 1 81 ? -15.757 0.357 17.594 1.00 88.81 81 THR A O 1
ATOM 654 N N . GLY A 1 82 ? -17.111 0.626 15.828 1.00 89.81 82 GLY A N 1
ATOM 655 C CA . GLY A 1 82 ? -17.187 2.089 15.891 1.00 89.81 82 GLY A CA 1
ATOM 656 C C . GLY A 1 82 ? -15.958 2.815 15.330 1.00 89.81 82 GLY A C 1
ATOM 657 O O . GLY A 1 82 ? -15.898 4.040 15.390 1.00 89.81 82 GLY A O 1
ATOM 658 N N . MET A 1 83 ? -14.971 2.092 14.789 1.00 87.31 83 MET A N 1
ATOM 659 C CA . MET A 1 83 ? -13.747 2.656 14.214 1.00 87.31 83 MET A CA 1
ATOM 660 C C . MET A 1 83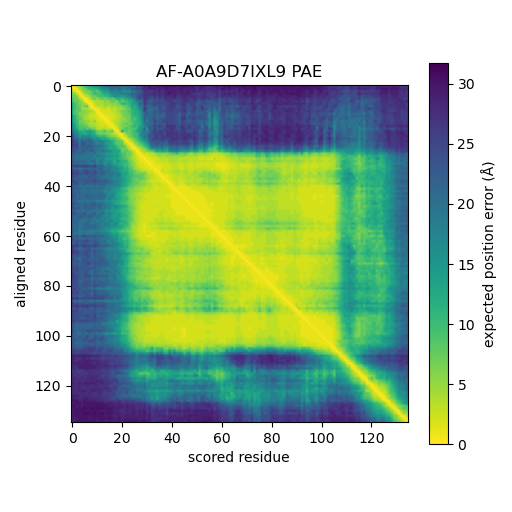 ? -13.677 2.381 12.710 1.00 87.31 83 MET A C 1
ATOM 662 O O . MET A 1 83 ? -14.011 1.294 12.260 1.00 87.31 83 MET A O 1
ATOM 666 N N . LEU A 1 84 ? -13.226 3.355 11.915 1.00 88.00 84 LEU A N 1
ATOM 667 C CA . LEU A 1 84 ? -13.156 3.235 10.447 1.00 88.00 84 LEU A CA 1
ATOM 668 C C . LEU A 1 84 ? -11.857 2.604 9.935 1.00 88.00 84 LEU A C 1
ATOM 670 O O . LEU A 1 84 ? -11.855 1.924 8.911 1.00 88.00 84 LEU A O 1
ATOM 674 N N . THR A 1 85 ? -10.750 2.893 10.611 1.00 89.25 85 THR A N 1
ATOM 675 C CA . THR A 1 85 ? -9.381 2.512 10.245 1.00 89.25 85 THR A CA 1
ATOM 676 C C . THR A 1 85 ? -8.504 2.612 11.492 1.00 89.25 85 THR A C 1
ATOM 678 O O . THR A 1 85 ? -8.965 3.044 12.552 1.00 89.25 85 THR A O 1
ATOM 681 N N . ASP A 1 86 ? -7.241 2.230 11.378 1.00 87.12 86 ASP A N 1
ATOM 682 C CA . ASP A 1 86 ? -6.262 2.407 12.443 1.00 87.12 86 ASP A CA 1
ATOM 683 C C . ASP A 1 86 ? -6.082 3.902 12.815 1.00 87.12 86 ASP A C 1
ATOM 685 O O . ASP A 1 86 ? -5.765 4.729 11.947 1.00 87.12 86 ASP A O 1
ATOM 689 N N . PRO A 1 87 ? -6.238 4.275 14.102 1.00 85.50 87 PRO A N 1
ATOM 690 C CA . PRO A 1 87 ? -6.146 5.666 14.548 1.00 85.50 87 PRO A CA 1
ATOM 691 C C . PRO A 1 87 ? -4.755 6.285 14.334 1.00 85.50 87 PRO A C 1
ATOM 693 O O . PRO A 1 87 ? -4.641 7.499 14.171 1.00 85.50 87 PRO A O 1
ATOM 696 N N . GLY A 1 88 ? -3.697 5.472 14.264 1.00 85.25 88 GLY A N 1
ATOM 697 C CA . GLY A 1 88 ? -2.328 5.915 13.998 1.00 85.25 88 GLY A CA 1
ATOM 698 C C . GLY A 1 88 ? -2.107 6.467 12.588 1.00 85.25 88 GLY A C 1
ATOM 699 O O . GLY A 1 88 ? -1.101 7.130 12.353 1.00 85.25 88 GLY A O 1
ATOM 700 N N . TYR A 1 89 ? -3.040 6.239 11.659 1.00 83.88 89 TYR A N 1
ATOM 701 C CA . TYR A 1 89 ? -2.995 6.802 10.305 1.00 83.88 89 TYR A CA 1
ATOM 702 C C . TYR A 1 89 ? -3.872 8.046 10.129 1.00 83.88 89 TYR A C 1
ATOM 704 O O . TYR A 1 89 ? -4.016 8.530 9.006 1.00 83.88 89 TYR A O 1
ATOM 712 N N . ALA A 1 90 ? -4.443 8.581 11.215 1.00 83.44 90 ALA A N 1
ATOM 713 C CA . ALA A 1 90 ? -5.224 9.822 11.219 1.00 83.44 90 ALA A CA 1
ATOM 714 C C . ALA A 1 90 ? -6.334 9.861 10.143 1.00 83.44 90 ALA A C 1
ATOM 716 O O . ALA A 1 90 ? -6.566 10.883 9.500 1.00 83.44 90 ALA A O 1
ATOM 717 N N . GLY A 1 91 ? -7.001 8.725 9.911 1.00 83.62 91 GLY A N 1
ATOM 718 C CA . GLY A 1 91 ? -8.092 8.615 8.937 1.00 83.62 91 GLY A CA 1
ATOM 719 C C . GLY A 1 91 ? -7.657 8.434 7.479 1.00 83.62 91 GLY A C 1
ATOM 720 O O . GLY A 1 91 ? -8.521 8.383 6.604 1.00 83.62 91 GLY A O 1
ATOM 721 N N . ARG A 1 92 ? -6.358 8.305 7.189 1.00 88.25 92 ARG A N 1
ATOM 722 C CA . ARG A 1 92 ? -5.872 8.001 5.834 1.00 88.25 92 ARG A CA 1
ATOM 723 C C . ARG A 1 92 ? -6.338 6.628 5.356 1.00 88.25 92 ARG A C 1
ATOM 725 O O . ARG A 1 92 ? -6.434 5.673 6.129 1.00 88.25 92 ARG A O 1
ATOM 732 N N . ASP A 1 93 ? -6.578 6.535 4.052 1.00 90.38 93 ASP A N 1
ATOM 733 C CA . ASP A 1 93 ? -6.808 5.271 3.356 1.00 90.38 93 ASP A CA 1
ATOM 734 C C . ASP A 1 93 ? -5.504 4.833 2.680 1.00 90.38 93 ASP A C 1
ATOM 736 O O . ASP A 1 93 ? -5.236 5.149 1.518 1.00 90.38 93 ASP A O 1
ATOM 740 N N . VAL A 1 94 ? -4.665 4.130 3.443 1.00 90.44 94 VAL A N 1
ATOM 741 C CA . VAL A 1 94 ? -3.329 3.703 3.002 1.00 90.44 94 VAL A CA 1
ATOM 742 C C . VAL A 1 94 ? -3.432 2.757 1.807 1.00 90.44 94 VAL A C 1
ATOM 744 O O . VAL A 1 94 ? -2.642 2.847 0.868 1.00 90.44 94 VAL A O 1
ATOM 747 N N . LEU A 1 95 ? -4.434 1.873 1.797 1.00 89.75 95 LEU A N 1
ATOM 748 C CA . LEU A 1 95 ? -4.674 0.967 0.676 1.00 89.75 95 LEU A CA 1
ATOM 749 C C . LEU A 1 95 ? -4.983 1.736 -0.613 1.00 89.75 95 LEU A C 1
ATOM 751 O O . LEU A 1 95 ? -4.468 1.386 -1.676 1.00 89.75 95 LEU A O 1
ATOM 755 N N . LYS A 1 96 ? -5.814 2.778 -0.533 1.00 90.31 96 LYS A N 1
ATOM 756 C CA . LYS A 1 96 ? -6.111 3.632 -1.685 1.00 90.31 96 LYS A CA 1
ATOM 757 C C . LYS A 1 96 ? -4.856 4.345 -2.189 1.00 90.31 96 LYS A C 1
ATOM 759 O O . LYS A 1 96 ? -4.599 4.299 -3.389 1.00 90.31 96 LYS A O 1
ATOM 764 N N . GLU A 1 97 ? -4.056 4.925 -1.295 1.00 91.31 97 GLU A N 1
ATOM 765 C CA . GLU A 1 97 ? -2.798 5.599 -1.649 1.00 91.31 97 GLU A CA 1
ATOM 766 C C . GLU A 1 97 ? -1.828 4.657 -2.383 1.00 91.31 97 GLU A C 1
ATOM 768 O O . GLU A 1 97 ? -1.329 4.987 -3.457 1.00 91.31 97 GLU A O 1
ATOM 773 N N . VAL A 1 98 ? -1.625 3.444 -1.861 1.00 90.00 98 VAL A N 1
ATOM 774 C CA . VAL A 1 98 ? -0.802 2.399 -2.496 1.00 90.00 98 VAL A CA 1
ATOM 775 C C . VAL A 1 98 ? -1.258 2.104 -3.924 1.00 90.00 98 VAL A C 1
ATOM 777 O O . VAL A 1 98 ? -0.436 1.951 -4.828 1.00 90.00 98 VAL A O 1
ATOM 780 N N . ILE A 1 99 ? -2.568 2.006 -4.143 1.00 87.94 99 ILE A N 1
ATOM 781 C CA . ILE A 1 99 ? -3.136 1.651 -5.447 1.00 87.94 99 ILE A CA 1
ATOM 782 C C . ILE A 1 99 ? -3.009 2.797 -6.441 1.00 87.94 99 ILE A C 1
ATOM 784 O O . ILE A 1 99 ? -2.751 2.543 -7.621 1.00 87.94 99 ILE A O 1
ATOM 788 N N . GLU A 1 100 ? -3.183 4.035 -5.985 1.00 90.81 100 GLU A N 1
ATOM 789 C CA . GLU A 1 100 ? -2.963 5.231 -6.796 1.00 90.81 100 GLU A CA 1
ATOM 790 C C . GLU A 1 100 ? -1.509 5.301 -7.273 1.00 90.81 100 GLU A C 1
ATOM 792 O O . GLU A 1 100 ? -1.271 5.399 -8.478 1.00 90.81 100 GLU A O 1
ATOM 797 N N . GLU A 1 101 ? -0.545 5.150 -6.362 1.00 90.31 101 GLU A N 1
ATOM 798 C CA . GLU A 1 101 ? 0.883 5.223 -6.688 1.00 90.31 101 GLU A CA 1
ATOM 799 C C . GLU A 1 101 ? 1.338 4.060 -7.583 1.00 90.31 101 GLU A C 1
ATOM 801 O O . GLU A 1 101 ? 2.013 4.267 -8.595 1.00 90.31 101 GLU A O 1
ATOM 806 N N . ALA A 1 102 ? 0.895 2.832 -7.295 1.00 85.88 102 ALA A N 1
ATOM 807 C CA . ALA A 1 102 ? 1.175 1.683 -8.156 1.00 85.88 102 ALA A CA 1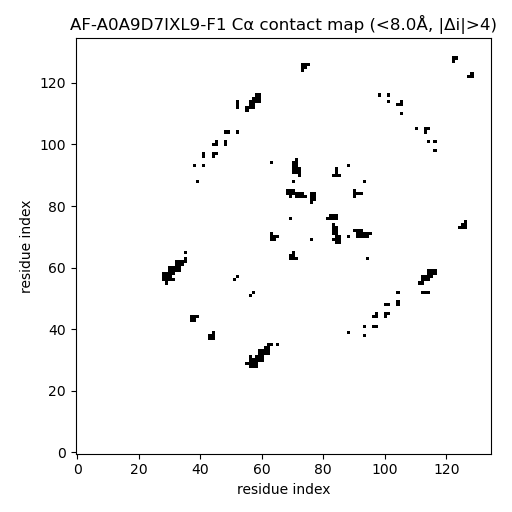
ATOM 808 C C . ALA A 1 102 ? 0.563 1.850 -9.564 1.00 85.88 102 ALA A C 1
ATOM 810 O O . ALA A 1 102 ? 1.162 1.461 -10.571 1.00 85.88 102 ALA A O 1
ATOM 811 N N . SER A 1 103 ? -0.628 2.453 -9.660 1.00 85.31 103 SER A N 1
ATOM 812 C CA . SER A 1 103 ? -1.294 2.709 -10.944 1.00 85.31 103 SER A CA 1
ATOM 813 C C . SER A 1 103 ? -0.620 3.820 -11.750 1.00 85.31 103 SER A C 1
ATOM 815 O O . SER A 1 103 ? -0.569 3.723 -12.981 1.00 85.31 103 SER A O 1
ATOM 817 N N . ALA A 1 104 ? -0.089 4.845 -11.080 1.00 85.62 104 ALA A N 1
ATOM 818 C CA . ALA A 1 104 ? 0.647 5.934 -11.716 1.00 85.62 104 ALA A CA 1
ATOM 819 C C . ALA A 1 104 ? 1.895 5.409 -12.442 1.00 85.62 104 ALA A C 1
ATOM 821 O O . ALA A 1 104 ? 2.108 5.722 -13.613 1.00 85.62 104 ALA A O 1
ATOM 822 N N . ILE A 1 105 ? 2.657 4.522 -11.796 1.00 80.94 105 ILE A N 1
ATOM 823 C CA . ILE A 1 105 ? 3.872 3.929 -12.374 1.00 80.94 105 ILE A CA 1
ATOM 824 C C . ILE A 1 105 ? 3.552 3.050 -13.581 1.00 80.94 105 ILE A C 1
ATOM 826 O O . ILE A 1 105 ? 4.222 3.139 -14.605 1.00 80.94 105 ILE A O 1
ATOM 830 N N . ARG A 1 106 ? 2.476 2.257 -13.513 1.00 69.56 106 ARG A N 1
ATOM 831 C CA . ARG A 1 106 ? 2.045 1.405 -14.634 1.00 69.56 106 ARG A CA 1
ATOM 832 C C . ARG A 1 106 ? 1.731 2.195 -15.912 1.00 69.56 106 ARG A C 1
ATOM 834 O O . ARG A 1 106 ? 1.795 1.628 -16.998 1.00 69.56 106 ARG A O 1
ATOM 841 N N . THR A 1 107 ? 1.352 3.465 -15.788 1.00 59.62 107 THR A N 1
ATOM 842 C CA . THR A 1 107 ? 0.948 4.310 -16.925 1.00 59.62 107 THR A CA 1
ATOM 843 C C . THR A 1 107 ? 2.153 4.989 -17.601 1.00 59.62 107 THR A C 1
ATOM 845 O O . THR A 1 107 ? 2.053 5.389 -18.758 1.00 59.62 107 THR A O 1
ATOM 848 N N . GLY A 1 108 ? 3.310 5.073 -16.931 1.00 49.12 108 GLY A N 1
ATOM 849 C CA . GLY A 1 108 ? 4.547 5.620 -17.495 1.00 49.12 108 GLY A CA 1
ATOM 850 C C . GLY A 1 108 ? 5.355 4.574 -18.272 1.00 49.12 108 GLY A C 1
ATOM 851 O O . GLY A 1 108 ? 5.932 3.685 -17.666 1.00 49.12 108 GLY A O 1
ATOM 852 N N . SER A 1 109 ? 5.361 4.697 -19.602 1.00 35.03 109 SER A N 1
ATOM 853 C CA . SER A 1 109 ? 6.296 4.282 -20.684 1.00 35.03 109 SER A CA 1
ATOM 854 C C . SER A 1 109 ? 7.363 3.163 -20.563 1.00 35.03 109 SER A C 1
ATOM 856 O O . SER A 1 109 ? 7.942 2.835 -21.592 1.00 35.03 109 SER A O 1
ATOM 858 N N . ASN A 1 110 ? 7.617 2.527 -19.418 1.00 36.25 110 ASN A N 1
ATOM 859 C CA . ASN A 1 110 ? 8.600 1.443 -19.239 1.00 36.25 110 ASN A CA 1
ATOM 860 C C . ASN A 1 110 ? 7.933 0.142 -18.752 1.00 36.25 110 ASN A C 1
ATOM 862 O O . ASN A 1 110 ? 8.483 -0.586 -17.932 1.00 36.25 110 ASN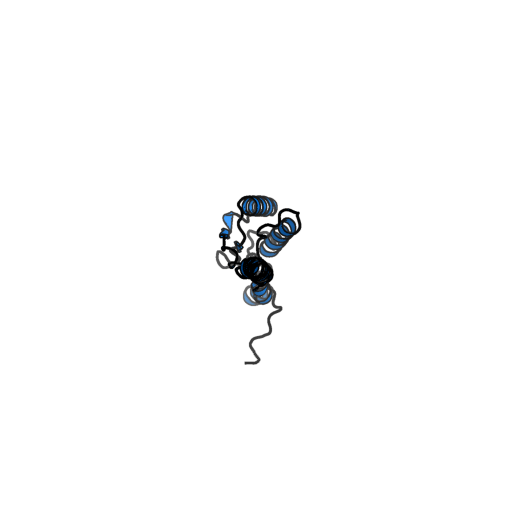 A O 1
ATOM 866 N N . ALA A 1 111 ? 6.719 -0.154 -19.229 1.00 40.31 111 ALA A N 1
ATOM 867 C CA . ALA A 1 111 ? 5.898 -1.273 -18.762 1.00 40.31 111 ALA A CA 1
ATOM 868 C C . ALA A 1 111 ? 6.368 -2.650 -19.285 1.00 40.31 111 ALA A C 1
ATOM 870 O O . ALA A 1 111 ? 5.576 -3.432 -19.808 1.00 40.31 111 ALA A O 1
ATOM 871 N N . VAL A 1 112 ? 7.646 -2.981 -19.107 1.00 35.09 112 VAL A N 1
ATOM 872 C CA . VAL A 1 112 ? 8.118 -4.369 -19.112 1.00 35.09 112 VAL A CA 1
ATOM 873 C C . VAL A 1 112 ? 7.928 -4.883 -17.680 1.00 35.09 112 VAL A C 1
ATOM 875 O O . VAL A 1 112 ? 8.813 -4.767 -16.848 1.00 35.09 112 VAL A O 1
ATOM 878 N N . GLY A 1 113 ? 6.724 -5.369 -17.350 1.00 40.91 113 GLY A N 1
ATOM 879 C CA . GLY A 1 113 ? 6.442 -5.962 -16.028 1.00 40.91 113 GLY A CA 1
ATOM 880 C C . GLY A 1 113 ? 5.676 -5.076 -15.039 1.00 40.91 113 GLY A C 1
ATOM 881 O O . GLY A 1 113 ? 6.002 -5.043 -13.859 1.00 40.91 113 GLY A O 1
ATOM 882 N N . GLY A 1 114 ? 4.633 -4.372 -15.494 1.00 42.38 114 GLY A N 1
ATOM 883 C CA . GLY A 1 114 ? 3.800 -3.547 -14.614 1.00 42.38 114 GLY A CA 1
ATOM 884 C C . GLY A 1 114 ? 3.270 -4.311 -13.390 1.00 42.38 114 GLY A C 1
ATOM 885 O O . GLY A 1 114 ? 2.716 -5.405 -13.527 1.00 42.38 114 GLY A O 1
ATOM 886 N N . ILE A 1 115 ? 3.406 -3.703 -12.207 1.00 51.75 115 ILE A N 1
ATOM 887 C CA . ILE A 1 115 ? 2.944 -4.255 -10.928 1.00 51.75 115 ILE A CA 1
ATOM 888 C C . ILE A 1 115 ? 1.448 -4.583 -11.021 1.00 51.75 115 ILE A C 1
ATOM 890 O O . ILE A 1 115 ? 0.591 -3.705 -11.174 1.00 51.75 115 ILE A O 1
ATOM 894 N N . ARG A 1 116 ? 1.115 -5.875 -10.957 1.00 52.94 116 ARG A N 1
ATOM 895 C CA . ARG A 1 116 ? -0.263 -6.352 -11.063 1.00 52.94 116 ARG A CA 1
ATOM 896 C C . ARG A 1 116 ? -0.944 -6.262 -9.704 1.00 52.94 116 ARG A C 1
ATOM 898 O O . ARG A 1 116 ? -0.760 -7.120 -8.847 1.00 52.94 116 ARG A O 1
ATOM 905 N N . PHE A 1 117 ? -1.816 -5.272 -9.541 1.00 47.66 117 PHE A N 1
ATOM 906 C CA . PHE A 1 117 ? -2.712 -5.216 -8.390 1.00 47.66 117 PHE A CA 1
ATOM 907 C C . PHE A 1 117 ? -3.958 -6.084 -8.628 1.00 47.66 117 PHE A C 1
ATOM 909 O O . PHE A 1 117 ? -4.741 -5.848 -9.557 1.00 47.66 117 PHE A O 1
ATOM 916 N N . HIS A 1 118 ? -4.168 -7.109 -7.800 1.00 46.62 118 HIS A N 1
ATOM 917 C CA . HIS A 1 118 ? -5.306 -8.012 -7.954 1.00 46.62 118 HIS A CA 1
ATOM 918 C C . HIS A 1 118 ? -6.595 -7.377 -7.391 1.00 46.62 118 HIS A C 1
ATOM 920 O O . HIS A 1 118 ? -6.945 -7.547 -6.223 1.00 46.62 118 HIS A O 1
ATOM 926 N N . ARG A 1 119 ? -7.360 -6.675 -8.245 1.00 42.69 119 ARG A N 1
ATOM 927 C CA . ARG A 1 119 ? -8.600 -5.942 -7.876 1.00 42.69 119 ARG A CA 1
ATOM 928 C C . ARG A 1 119 ? -9.688 -6.772 -7.171 1.00 42.69 119 ARG A C 1
ATOM 930 O O . ARG A 1 119 ? -10.612 -6.196 -6.604 1.00 42.69 119 ARG A O 1
ATOM 937 N N . ARG A 1 120 ? -9.625 -8.112 -7.198 1.00 40.69 120 ARG A N 1
ATOM 938 C CA . ARG A 1 120 ? -10.621 -8.977 -6.525 1.00 40.69 120 ARG A CA 1
ATOM 939 C C . ARG A 1 120 ? -10.625 -8.787 -5.002 1.00 40.69 120 ARG A C 1
ATOM 941 O O . ARG A 1 120 ? -11.677 -8.941 -4.398 1.00 40.69 120 ARG A O 1
ATOM 948 N N . VAL A 1 121 ? -9.494 -8.396 -4.412 1.00 47.22 121 VAL A N 1
ATOM 949 C CA . VAL A 1 121 ? -9.351 -8.214 -2.959 1.00 47.22 121 VAL A CA 1
ATOM 950 C C . VAL A 1 121 ? -10.086 -6.954 -2.484 1.00 47.22 121 VAL A C 1
ATOM 952 O O . VAL A 1 121 ? -10.860 -7.015 -1.535 1.00 47.22 121 VAL A O 1
ATOM 955 N N . GLN A 1 122 ? -9.978 -5.838 -3.215 1.00 42.19 122 GLN A N 1
ATOM 956 C CA . GLN A 1 122 ? -10.696 -4.605 -2.865 1.00 42.19 122 GLN A CA 1
ATOM 957 C C . GLN A 1 122 ? -12.215 -4.768 -2.841 1.00 42.19 122 GLN A C 1
ATOM 959 O O . GLN A 1 122 ? -12.865 -4.190 -1.984 1.00 42.19 122 GLN A O 1
ATOM 964 N N . ARG A 1 123 ? -12.795 -5.557 -3.756 1.00 46.81 123 ARG A N 1
ATOM 965 C CA . ARG A 1 123 ? -14.257 -5.721 -3.839 1.00 46.81 123 ARG A CA 1
ATOM 966 C C . ARG A 1 123 ? -14.839 -6.483 -2.641 1.00 46.81 123 ARG A C 1
ATOM 968 O O . ARG A 1 123 ? -15.992 -6.261 -2.292 1.00 46.81 123 ARG A O 1
ATOM 975 N N . ILE A 1 124 ? -14.044 -7.358 -2.021 1.00 53.75 124 ILE A N 1
ATOM 976 C CA . ILE A 1 124 ? -14.411 -8.068 -0.786 1.00 53.75 124 ILE A CA 1
ATOM 977 C C . ILE A 1 124 ? -14.409 -7.091 0.397 1.00 53.75 124 ILE A C 1
ATOM 979 O O . ILE A 1 124 ? -15.299 -7.142 1.239 1.00 53.75 124 ILE A O 1
ATOM 983 N N . PHE A 1 125 ? -13.454 -6.160 0.426 1.00 50.16 125 PHE A N 1
ATOM 984 C CA . PHE A 1 125 ? -13.235 -5.269 1.567 1.00 50.16 125 PHE A CA 1
ATOM 985 C C . PHE A 1 125 ? -13.921 -3.896 1.476 1.00 50.16 125 PHE A C 1
ATOM 987 O O . PHE A 1 125 ? -14.088 -3.239 2.500 1.00 50.16 125 PHE A O 1
ATOM 994 N N . SER A 1 126 ? -14.361 -3.464 0.290 1.00 47.59 126 SER A N 1
ATOM 995 C CA . SER A 1 126 ? -15.082 -2.198 0.081 1.00 47.59 126 SER A CA 1
ATOM 996 C C . SER A 1 126 ? -16.595 -2.289 0.325 1.00 47.59 126 SER A C 1
ATOM 998 O O . SER A 1 126 ? -17.321 -1.334 0.056 1.00 47.59 126 SER A O 1
ATOM 1000 N N . GLY A 1 127 ? -17.099 -3.436 0.794 1.00 44.84 127 GLY A N 1
ATOM 1001 C CA . GLY A 1 127 ? -18.533 -3.656 1.020 1.00 44.84 127 GLY A CA 1
ATOM 1002 C C . GLY A 1 127 ? -19.373 -3.768 -0.262 1.00 44.84 127 GLY A C 1
ATOM 1003 O O . GLY A 1 127 ? -20.593 -3.846 -0.186 1.00 44.84 127 GLY A O 1
ATOM 1004 N N . ALA A 1 128 ? -18.745 -3.811 -1.443 1.00 45.72 128 ALA A N 1
ATOM 1005 C CA . ALA A 1 128 ? -19.424 -4.044 -2.723 1.00 45.72 128 ALA A CA 1
ATOM 1006 C C . ALA A 1 128 ? -19.612 -5.546 -3.051 1.00 45.72 128 ALA A C 1
ATOM 1008 O O . ALA A 1 128 ? -20.109 -5.900 -4.123 1.00 45.72 128 ALA A O 1
ATOM 1009 N N . GLY A 1 129 ? -19.182 -6.438 -2.154 1.00 41.22 129 GLY A N 1
ATOM 1010 C CA . GLY A 1 129 ? -19.416 -7.878 -2.213 1.00 41.22 129 GLY A CA 1
ATOM 1011 C C . GLY A 1 129 ? -20.710 -8.235 -1.488 1.00 41.22 129 GLY A C 1
ATOM 1012 O O . GLY A 1 129 ? -20.869 -7.907 -0.318 1.00 41.22 129 GLY A O 1
ATOM 1013 N N . ARG A 1 130 ? -21.633 -8.876 -2.209 1.00 43.69 130 ARG A N 1
ATOM 1014 C CA . ARG A 1 130 ? -22.969 -9.283 -1.750 1.00 43.69 130 ARG A CA 1
ATOM 1015 C C . ARG A 1 130 ? -22.958 -9.909 -0.352 1.00 43.69 130 ARG A C 1
ATOM 1017 O O . ARG A 1 130 ? -22.097 -10.731 -0.041 1.00 43.69 130 ARG A O 1
ATOM 1024 N N . SER A 1 131 ? -23.980 -9.547 0.424 1.00 34.06 131 SER A N 1
ATOM 1025 C CA . SER A 1 131 ? -24.397 -10.226 1.649 1.00 34.06 131 SER A CA 1
ATOM 1026 C C . SER A 1 131 ? -24.452 -11.737 1.422 1.00 34.06 131 SER A C 1
ATOM 1028 O O . SER A 1 131 ? -25.147 -12.216 0.529 1.00 34.06 131 SER A O 1
ATOM 1030 N N . ARG A 1 132 ? -23.720 -12.494 2.239 1.00 39.06 132 ARG A N 1
ATOM 1031 C CA . ARG A 1 132 ? -23.807 -13.955 2.329 1.00 39.06 132 ARG A CA 1
ATOM 1032 C C . ARG A 1 132 ? -24.984 -14.337 3.240 1.00 39.06 132 ARG A C 1
ATOM 1034 O O . ARG A 1 132 ? -24.792 -15.009 4.243 1.00 39.06 132 ARG A O 1
ATOM 1041 N N . ALA A 1 133 ? -26.169 -13.822 2.914 1.00 31.58 133 ALA A N 1
ATOM 1042 C CA . ALA A 1 133 ? -27.447 -14.219 3.510 1.00 31.58 133 ALA A CA 1
ATOM 1043 C C . ALA A 1 133 ? -28.361 -14.944 2.499 1.00 31.58 133 ALA A C 1
ATOM 1045 O O . ALA A 1 133 ? -29.454 -15.347 2.868 1.00 31.58 133 ALA A O 1
ATOM 1046 N N . ASP A 1 134 ? -27.888 -15.160 1.263 1.00 38.19 134 ASP A N 1
ATOM 1047 C CA . ASP A 1 134 ? -28.611 -15.858 0.188 1.00 38.19 134 ASP A CA 1
ATOM 1048 C C . ASP A 1 134 ? -27.855 -17.110 -0.314 1.00 38.19 134 ASP A C 1
ATOM 1050 O O . ASP A 1 134 ? -27.763 -17.334 -1.523 1.00 38.19 134 ASP A O 1
ATOM 1054 N N . LEU A 1 135 ? -27.262 -17.896 0.595 1.00 35.78 135 LEU A N 1
ATOM 1055 C CA . LEU A 1 135 ? -26.839 -19.290 0.365 1.00 35.78 135 LEU A CA 1
ATOM 1056 C C . LEU A 1 135 ? -26.955 -20.100 1.658 1.00 35.78 135 LEU A C 1
ATOM 1058 O O . LEU A 1 135 ? -26.330 -19.666 2.654 1.00 35.78 135 LEU A O 1
#

Mean predicted aligned error: 13.38 Å

pLDDT: mean 73.13, std 19.16, range [31.58, 91.62]

Sequence (135 aa):
MSTYPAFCSRLIVALLFLSGCALADPAEVRGVWIDRSSLVSREEIRVTMRQLSESNFNLVLVNVWSRGYPLWQSRVFEKETGMLTDPGYAGRDVLKEVIEEASAIRTGSNAVGGIRFHRRVQRIFSGAGRSRADL

Foldseek 3Di:
DDDDPPVVVVVVVVVVVVVVVPDPDPPDAQEDEDEPVQLLDLVSLLVVLVVCVVVQHQEYHYDQAPPRWGLAQFPVCCVVPVDRTPVSNVHDGSVVSNVVSLVVVCVDDPPPRRHDDDCVVVCVRRPVDDDPPPD